Protein AF-A0AAW2MUM0-F1 (afdb_monomer_lite)

Foldseek 3Di:
DDPDPVLVVVCPPDVPVSVVVVVCVPDVVNVVVVVLVCQLCVLVVVLVVVVPDPDPCVVVNVVSLVVNLVSSLVSVCVSVVHDPPDDDPVNVVVVCVSPVD

Sequence (101 aa):
MVISEQLSCYRDDDITKARNVKEKL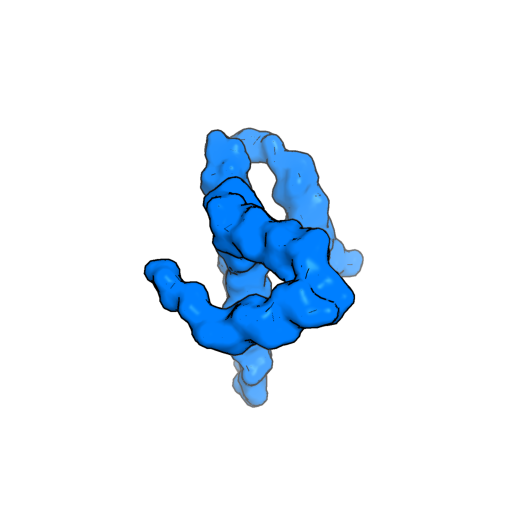LNDSWWHSIDYILDFTKPVYDMLRATDTDKPCLHLIYDMWDNMISKVKEAIYKAEKKNDYEESSFWGAVHKVLEDN

Radius of gyration: 19.73 Å; chains: 1; bounding box: 39×30×54 Å

Secondary structure (DSSP, 8-state):
----GGGSGGGTT-HHHHHHHHHHHT-HHHHHHHHHHHHHHHHHHHHHHHH-SSS--HHHHHHHHHHHHHHHHHHHHHHHT--TTS--HHHHHHHHHHH--

Organism: NCBI:txid2727405

Structure (mmCIF, N/CA/C/O backbone):
data_AF-A0AAW2MUM0-F1
#
_entry.id   AF-A0AAW2MUM0-F1
#
loop_
_atom_site.group_PDB
_atom_site.id
_atom_site.type_symbol
_atom_site.label_atom_id
_atom_site.label_alt_id
_atom_site.label_comp_id
_atom_site.label_asym_id
_atom_site.label_entity_id
_atom_site.label_seq_id
_atom_site.pdbx_PDB_ins_code
_atom_site.Cartn_x
_atom_site.Cartn_y
_atom_site.Cartn_z
_atom_site.occupancy
_atom_site.B_iso_or_equiv
_atom_site.auth_seq_id
_atom_site.auth_comp_id
_atom_site.auth_asym_id
_atom_site.auth_atom_id
_atom_site.pdbx_PDB_model_num
ATOM 1 N N . MET A 1 1 ? 7.285 -17.642 -21.631 1.00 41.06 1 MET A N 1
ATOM 2 C CA . MET A 1 1 ? 7.186 -16.294 -22.228 1.00 41.06 1 MET A CA 1
ATOM 3 C C . MET A 1 1 ? 6.584 -16.436 -23.621 1.00 41.06 1 MET A C 1
ATOM 5 O O . MET A 1 1 ? 7.276 -16.880 -24.527 1.00 41.06 1 MET A O 1
ATOM 9 N N . VAL A 1 2 ? 5.280 -16.188 -23.768 1.00 41.19 2 VAL A N 1
ATOM 10 C CA . VAL A 1 2 ? 4.578 -16.274 -25.060 1.00 41.19 2 VAL A CA 1
ATOM 11 C C . VAL A 1 2 ? 4.731 -14.919 -25.740 1.00 41.19 2 VAL A C 1
ATOM 13 O O . VAL A 1 2 ? 4.086 -13.951 -25.351 1.00 41.19 2 VAL A O 1
ATOM 16 N N . ILE A 1 3 ? 5.638 -14.820 -26.707 1.00 51.59 3 ILE A N 1
ATOM 17 C CA . ILE A 1 3 ? 5.693 -13.651 -27.586 1.00 51.59 3 ILE A CA 1
ATOM 18 C C . ILE A 1 3 ? 4.605 -13.890 -28.636 1.00 51.59 3 ILE A C 1
ATOM 20 O O . ILE A 1 3 ? 4.781 -14.729 -29.512 1.00 51.59 3 ILE A O 1
ATOM 24 N N . SER A 1 4 ? 3.453 -13.230 -28.485 1.00 57.91 4 SER A N 1
ATOM 25 C CA . SER A 1 4 ? 2.343 -13.325 -29.443 1.00 57.91 4 SER A CA 1
ATOM 26 C C . SER A 1 4 ? 2.793 -12.861 -30.833 1.00 57.91 4 SER A C 1
ATOM 28 O O . SER A 1 4 ? 3.476 -11.840 -30.946 1.00 57.91 4 SER A O 1
ATOM 30 N N . GLU A 1 5 ? 2.376 -13.572 -31.887 1.00 57.06 5 GLU A N 1
ATOM 31 C CA . GLU A 1 5 ? 2.569 -13.183 -33.297 1.00 57.06 5 GLU A CA 1
ATOM 32 C C . GLU A 1 5 ? 2.067 -11.760 -33.581 1.00 57.06 5 GLU A C 1
ATOM 34 O O . GLU A 1 5 ? 2.598 -11.082 -34.448 1.00 57.06 5 GLU A O 1
ATOM 39 N N . GLN A 1 6 ? 1.132 -11.236 -32.785 1.00 56.56 6 GLN A N 1
ATOM 40 C CA . GLN A 1 6 ? 0.624 -9.865 -32.909 1.00 56.56 6 GLN A CA 1
ATOM 41 C C . GLN A 1 6 ? 1.655 -8.770 -32.568 1.00 56.56 6 GLN A C 1
ATOM 43 O O . GLN A 1 6 ? 1.408 -7.597 -32.810 1.00 56.56 6 GLN A O 1
ATOM 48 N N . LEU A 1 7 ? 2.833 -9.101 -32.030 1.00 55.62 7 LEU A N 1
ATOM 49 C CA . LEU A 1 7 ? 3.939 -8.138 -31.913 1.00 55.62 7 LEU A CA 1
ATOM 50 C C . LEU A 1 7 ? 4.669 -7.914 -33.244 1.00 55.62 7 LEU A C 1
ATOM 52 O O . LEU A 1 7 ? 5.396 -6.927 -33.372 1.00 55.62 7 LEU A O 1
ATOM 56 N N . SER A 1 8 ? 4.501 -8.798 -34.236 1.00 54.69 8 SER A N 1
ATOM 57 C CA . SER A 1 8 ? 5.150 -8.627 -35.537 1.00 54.69 8 SER A CA 1
ATOM 58 C C . SER A 1 8 ? 4.546 -7.476 -36.336 1.00 54.69 8 SER A C 1
ATOM 60 O O . SER A 1 8 ? 5.289 -6.824 -37.058 1.00 54.69 8 SER A O 1
ATOM 62 N N . CYS A 1 9 ? 3.254 -7.167 -36.167 1.00 57.06 9 CYS A N 1
ATOM 63 C CA . CYS A 1 9 ? 2.611 -6.049 -36.868 1.00 57.06 9 CYS A CA 1
ATOM 64 C C . CYS A 1 9 ? 3.021 -4.670 -36.323 1.00 57.06 9 CYS A C 1
ATOM 66 O O . CYS A 1 9 ? 2.879 -3.677 -37.021 1.00 57.06 9 CYS A O 1
ATOM 68 N N . TYR A 1 10 ? 3.607 -4.594 -35.121 1.00 53.75 10 TYR A N 1
ATOM 69 C CA . TYR A 1 10 ? 4.190 -3.352 -34.589 1.00 53.75 10 TYR A CA 1
ATOM 70 C C . TYR A 1 10 ? 5.554 -2.995 -35.203 1.00 53.75 10 TYR A C 1
ATOM 72 O O . TYR A 1 10 ? 6.053 -1.891 -34.977 1.00 53.75 10 TYR A O 1
ATOM 80 N N . ARG A 1 11 ? 6.189 -3.911 -35.955 1.00 54.44 11 ARG A N 1
ATOM 81 C CA . ARG A 1 11 ? 7.468 -3.632 -36.632 1.00 54.44 11 ARG A CA 1
ATOM 82 C C . ARG A 1 11 ? 7.336 -2.614 -37.763 1.00 54.44 11 ARG A C 1
ATOM 84 O O . ARG A 1 11 ? 8.337 -1.972 -38.058 1.00 54.44 11 ARG A O 1
ATOM 91 N N . ASP A 1 12 ? 6.157 -2.467 -38.358 1.00 58.94 12 ASP A N 1
ATOM 92 C CA . ASP A 1 12 ? 5.992 -1.662 -39.572 1.00 58.94 12 ASP A CA 1
ATOM 93 C C . ASP A 1 12 ? 5.734 -0.166 -39.288 1.00 58.94 12 ASP A C 1
ATOM 95 O O . ASP A 1 12 ? 6.076 0.664 -40.126 1.00 58.94 12 ASP A O 1
ATOM 99 N N . ASP A 1 13 ? 5.246 0.201 -38.091 1.00 63.16 13 ASP A N 1
ATOM 100 C CA . ASP A 1 13 ? 4.871 1.592 -37.767 1.00 63.16 13 ASP A CA 1
ATOM 101 C C . ASP A 1 13 ? 5.929 2.375 -36.960 1.00 63.16 13 ASP A C 1
ATOM 103 O O . ASP A 1 13 ? 6.187 3.544 -37.248 1.00 63.16 13 ASP A O 1
ATOM 107 N N . ASP A 1 14 ? 6.551 1.778 -35.928 1.00 68.38 14 ASP A N 1
ATOM 108 C CA . ASP A 1 14 ? 7.574 2.459 -35.108 1.00 68.38 14 ASP A CA 1
ATOM 109 C C . ASP A 1 14 ? 8.456 1.455 -34.332 1.00 68.38 14 ASP A C 1
ATOM 111 O O . ASP A 1 14 ? 8.231 1.135 -33.156 1.00 68.38 14 ASP A O 1
ATOM 115 N N . ILE A 1 15 ? 9.491 0.942 -35.010 1.00 69.56 15 ILE A N 1
ATOM 116 C CA . ILE A 1 15 ? 10.422 -0.086 -34.500 1.00 69.56 15 ILE A CA 1
ATOM 117 C C . ILE A 1 15 ? 11.026 0.314 -33.144 1.00 69.56 15 ILE A C 1
ATOM 119 O O . ILE A 1 15 ? 11.232 -0.534 -32.272 1.00 69.56 15 ILE A O 1
ATOM 123 N N . THR A 1 16 ? 11.282 1.608 -32.943 1.00 69.94 16 THR A N 1
ATOM 124 C CA . THR A 1 16 ? 11.895 2.135 -31.718 1.00 69.94 16 THR A CA 1
ATOM 125 C C . THR A 1 16 ? 10.943 2.021 -30.529 1.00 69.94 16 THR A C 1
ATOM 127 O O . THR A 1 16 ? 11.348 1.565 -29.458 1.00 69.94 16 THR A O 1
ATOM 130 N N . LYS A 1 17 ? 9.657 2.356 -30.709 1.00 75.19 17 LYS A N 1
ATOM 131 C CA . LYS A 1 17 ? 8.639 2.195 -29.657 1.00 75.19 17 LYS A CA 1
ATOM 132 C C . LYS A 1 17 ? 8.402 0.727 -29.326 1.00 75.19 17 LYS A C 1
ATOM 134 O O . LYS A 1 17 ? 8.380 0.373 -28.149 1.00 75.19 17 LYS A O 1
ATOM 139 N N . ALA A 1 18 ? 8.292 -0.132 -30.339 1.00 73.38 18 ALA A N 1
ATOM 140 C CA . ALA A 1 18 ? 8.110 -1.569 -30.140 1.00 73.38 18 ALA A CA 1
ATOM 141 C C . ALA A 1 18 ? 9.290 -2.194 -29.375 1.00 73.38 18 ALA A C 1
ATOM 143 O O . ALA A 1 18 ? 9.092 -3.011 -28.471 1.00 73.38 18 ALA A O 1
ATOM 144 N N . ARG A 1 19 ? 10.525 -1.767 -29.683 1.00 76.44 19 ARG A N 1
ATOM 145 C CA . ARG A 1 19 ? 11.722 -2.196 -28.951 1.00 76.44 19 ARG A CA 1
ATOM 146 C C . ARG A 1 19 ? 11.687 -1.734 -27.497 1.00 76.44 19 ARG A C 1
ATOM 148 O O . ARG A 1 19 ? 11.908 -2.556 -26.616 1.00 76.44 19 ARG A O 1
ATOM 155 N N . ASN A 1 20 ? 11.335 -0.475 -27.244 1.00 77.56 20 ASN A N 1
ATOM 156 C CA . ASN A 1 20 ? 11.245 0.065 -25.886 1.00 77.56 20 ASN A CA 1
ATOM 157 C C . ASN A 1 20 ? 10.176 -0.652 -25.045 1.00 77.56 20 ASN A C 1
ATOM 159 O O . ASN A 1 20 ? 10.417 -0.953 -23.880 1.00 77.56 20 ASN A O 1
ATOM 163 N N . VAL A 1 21 ? 9.013 -0.972 -25.626 1.00 79.81 21 VAL A N 1
ATOM 164 C CA . VAL A 1 21 ? 7.972 -1.768 -24.951 1.00 79.81 21 VAL A CA 1
ATOM 165 C C . VAL A 1 21 ? 8.497 -3.162 -24.627 1.00 79.81 21 VAL A C 1
ATOM 167 O O . VAL A 1 21 ? 8.356 -3.621 -23.498 1.00 79.81 21 VAL A O 1
ATOM 170 N N . LYS A 1 22 ? 9.159 -3.820 -25.585 1.00 80.00 22 LYS A N 1
ATOM 171 C CA . LYS A 1 22 ? 9.751 -5.143 -25.367 1.00 80.00 22 LYS A CA 1
ATOM 172 C C . LYS A 1 22 ? 10.819 -5.117 -24.270 1.00 80.00 22 LYS A C 1
ATOM 174 O O . LYS A 1 22 ? 10.818 -5.992 -23.415 1.00 80.00 22 LYS A O 1
ATOM 179 N N . GLU A 1 23 ? 11.696 -4.118 -24.265 1.00 83.12 23 GLU A N 1
ATOM 180 C CA . GLU A 1 23 ? 12.712 -3.934 -23.221 1.00 83.12 23 GLU A CA 1
ATOM 181 C C . GLU A 1 23 ? 12.076 -3.680 -21.847 1.00 83.12 23 GLU A C 1
ATOM 183 O O . GLU A 1 23 ? 12.531 -4.239 -20.854 1.00 83.12 23 GLU A O 1
ATOM 188 N N . LYS A 1 24 ? 10.987 -2.900 -21.780 1.00 80.44 24 LYS A N 1
ATOM 189 C CA . LYS A 1 24 ? 10.245 -2.650 -20.535 1.00 80.44 24 LYS A CA 1
ATOM 190 C C . LYS A 1 24 ? 9.564 -3.915 -20.004 1.00 80.44 24 LYS A C 1
ATOM 192 O O . LYS A 1 24 ? 9.655 -4.192 -18.816 1.00 80.44 24 LYS A O 1
ATOM 197 N N . LEU A 1 25 ? 8.928 -4.693 -20.883 1.00 82.31 25 LEU A N 1
ATOM 198 C CA . LEU A 1 25 ? 8.269 -5.956 -20.533 1.00 82.31 25 LEU A CA 1
ATOM 199 C C . LEU A 1 25 ? 9.255 -7.030 -20.058 1.00 82.31 25 LEU A C 1
ATOM 201 O O . LEU A 1 25 ? 8.864 -7.914 -19.305 1.00 82.31 25 LEU A O 1
ATOM 205 N N . LEU A 1 26 ? 10.512 -6.967 -20.499 1.00 86.31 26 LEU A N 1
ATOM 206 C CA . LEU A 1 26 ? 11.580 -7.877 -20.075 1.00 86.31 26 LEU A CA 1
ATOM 207 C C . LEU A 1 26 ? 12.334 -7.385 -18.832 1.00 86.31 26 LEU A C 1
ATOM 209 O O . LEU A 1 26 ? 13.273 -8.042 -18.393 1.00 86.31 26 LEU A O 1
ATOM 213 N N . ASN A 1 27 ? 11.978 -6.221 -18.286 1.00 89.94 27 ASN A N 1
ATOM 214 C CA . ASN A 1 27 ? 12.661 -5.653 -17.136 1.00 89.94 27 ASN A CA 1
ATOM 215 C C . ASN A 1 27 ? 12.027 -6.152 -15.830 1.00 89.94 27 ASN A C 1
ATOM 217 O O . ASN A 1 27 ? 10.991 -5.646 -15.399 1.00 89.94 27 ASN A O 1
ATOM 221 N N . ASP A 1 28 ? 12.694 -7.093 -15.169 1.00 88.25 28 ASP A N 1
ATOM 222 C CA . ASP A 1 28 ? 12.240 -7.661 -13.893 1.00 88.25 28 ASP A CA 1
ATOM 223 C C . ASP A 1 28 ? 12.129 -6.616 -12.770 1.00 88.25 28 ASP A C 1
ATOM 225 O O . ASP A 1 28 ? 11.212 -6.677 -11.956 1.00 88.25 28 ASP A O 1
ATOM 229 N N . SER A 1 29 ? 13.012 -5.611 -12.736 1.00 89.50 29 SER A N 1
ATOM 230 C CA . SER A 1 29 ? 12.954 -4.529 -11.737 1.00 89.50 29 SER A CA 1
ATOM 231 C C . SER A 1 29 ? 11.712 -3.647 -11.918 1.00 89.50 29 SER A C 1
ATOM 233 O O . SER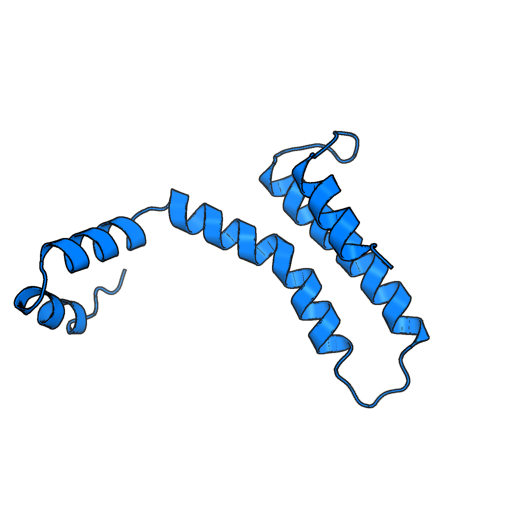 A 1 29 ? 11.102 -3.188 -10.947 1.00 89.50 29 SER A O 1
ATOM 235 N N . TRP A 1 30 ? 11.285 -3.456 -13.170 1.00 89.88 30 TRP A N 1
ATOM 236 C CA . TRP A 1 30 ? 10.033 -2.764 -13.458 1.00 89.88 30 TRP A CA 1
ATOM 237 C C . TRP A 1 30 ? 8.829 -3.560 -12.947 1.00 89.88 30 TRP A C 1
ATOM 239 O O . TRP A 1 30 ? 7.984 -2.984 -12.264 1.00 89.88 30 TRP A O 1
ATOM 249 N N . TRP A 1 31 ? 8.787 -4.873 -13.188 1.00 91.44 31 TRP A N 1
ATOM 250 C CA . TRP A 1 31 ? 7.730 -5.736 -12.650 1.00 91.44 31 TRP A CA 1
ATOM 251 C C . TRP A 1 31 ? 7.717 -5.770 -11.125 1.00 91.44 31 TRP A C 1
ATOM 253 O O . TRP A 1 31 ? 6.648 -5.655 -10.542 1.00 91.44 31 TRP A O 1
ATOM 263 N N . HIS A 1 32 ? 8.882 -5.786 -10.476 1.00 91.12 32 HIS A N 1
ATOM 264 C CA . HIS A 1 32 ? 8.968 -5.713 -9.015 1.00 91.12 32 HIS A CA 1
ATOM 265 C C . HIS A 1 32 ? 8.344 -4.427 -8.453 1.00 91.12 32 HIS A C 1
ATOM 267 O O . HIS A 1 32 ? 7.724 -4.431 -7.393 1.00 91.12 32 HIS A O 1
ATOM 273 N N . SER A 1 33 ? 8.473 -3.319 -9.188 1.00 90.44 33 SER A N 1
ATOM 274 C CA . SER A 1 33 ? 7.835 -2.051 -8.822 1.00 90.44 33 SER A CA 1
ATOM 275 C C . SER A 1 33 ? 6.312 -2.111 -8.989 1.00 90.44 33 SER A C 1
ATOM 277 O O . SER A 1 33 ? 5.584 -1.540 -8.181 1.00 90.44 33 SER A O 1
ATOM 279 N N . ILE A 1 34 ? 5.820 -2.800 -10.024 1.00 91.69 34 ILE A N 1
ATOM 280 C CA . ILE A 1 34 ? 4.383 -3.021 -10.232 1.00 91.69 34 ILE A CA 1
ATOM 281 C C . ILE A 1 34 ? 3.812 -3.932 -9.146 1.00 91.69 34 ILE A C 1
ATOM 283 O O . ILE A 1 34 ? 2.786 -3.589 -8.565 1.00 91.69 34 ILE A O 1
ATOM 287 N N . ASP A 1 35 ? 4.488 -5.036 -8.834 1.00 92.94 35 ASP A N 1
ATOM 288 C CA . ASP A 1 35 ? 4.087 -5.956 -7.768 1.00 92.94 35 ASP A CA 1
ATOM 289 C C . ASP A 1 35 ? 4.001 -5.226 -6.429 1.00 92.94 35 ASP A C 1
ATOM 291 O O . ASP A 1 35 ? 3.006 -5.351 -5.722 1.00 92.94 35 ASP A O 1
ATOM 295 N N . TYR A 1 36 ? 4.980 -4.367 -6.132 1.00 92.81 36 TYR A N 1
ATOM 296 C CA . TYR A 1 36 ? 4.936 -3.519 -4.946 1.00 92.81 36 TYR A CA 1
ATOM 297 C C . TYR A 1 36 ? 3.691 -2.621 -4.910 1.00 92.81 36 TYR A C 1
ATOM 299 O O . TYR A 1 36 ? 2.997 -2.572 -3.894 1.00 92.81 36 TYR A O 1
ATOM 307 N N . ILE A 1 37 ? 3.380 -1.934 -6.016 1.00 93.56 37 ILE A N 1
ATOM 308 C CA . ILE A 1 37 ? 2.191 -1.074 -6.100 1.00 93.56 37 ILE A CA 1
ATOM 309 C C . ILE A 1 37 ? 0.915 -1.884 -5.869 1.00 93.56 37 ILE A C 1
ATOM 311 O O . ILE A 1 37 ? 0.023 -1.443 -5.144 1.00 93.56 37 ILE A O 1
ATOM 315 N N . LEU A 1 38 ? 0.822 -3.074 -6.457 1.00 94.12 38 LEU A N 1
ATOM 316 C CA . LEU A 1 38 ? -0.327 -3.955 -6.275 1.00 94.12 38 LEU A CA 1
ATOM 317 C C . LEU A 1 38 ? -0.442 -4.447 -4.829 1.00 94.12 38 LEU A C 1
ATOM 319 O O . LEU A 1 38 ? -1.542 -4.444 -4.280 1.00 94.12 38 LEU A O 1
ATOM 323 N N . ASP A 1 39 ? 0.670 -4.809 -4.196 1.00 94.88 39 ASP A N 1
ATOM 324 C CA . ASP A 1 39 ? 0.689 -5.352 -2.838 1.00 94.88 39 ASP A CA 1
ATOM 325 C C . ASP A 1 39 ? 0.127 -4.367 -1.808 1.00 94.88 39 ASP A C 1
ATOM 327 O O . ASP A 1 39 ? -0.714 -4.757 -0.995 1.00 94.88 39 ASP A O 1
ATOM 331 N N . PHE A 1 40 ? 0.524 -3.089 -1.849 1.00 93.75 40 PHE A N 1
ATOM 332 C CA . PHE A 1 40 ? 0.015 -2.110 -0.880 1.00 93.75 40 PHE A CA 1
ATOM 333 C C . PHE A 1 40 ? -1.361 -1.538 -1.255 1.00 93.75 40 PHE A C 1
ATOM 335 O O . PHE A 1 40 ? -2.081 -1.074 -0.376 1.00 93.75 40 PHE A O 1
ATOM 342 N N . THR A 1 41 ? -1.765 -1.561 -2.531 1.00 94.56 41 THR A N 1
ATOM 343 C CA . THR A 1 41 ? -3.095 -1.064 -2.951 1.00 94.56 41 THR A CA 1
ATOM 344 C C . THR A 1 41 ? -4.199 -2.108 -2.806 1.00 94.56 41 THR A C 1
ATOM 346 O O . THR A 1 41 ? -5.370 -1.758 -2.641 1.00 94.56 41 THR A O 1
ATOM 349 N N . LYS A 1 42 ? -3.850 -3.397 -2.815 1.00 95.31 42 LYS A N 1
ATOM 350 C CA . LYS A 1 42 ? -4.805 -4.500 -2.693 1.00 95.31 42 LYS A CA 1
ATOM 351 C C . LYS A 1 42 ? -5.682 -4.436 -1.433 1.00 95.31 42 LYS A C 1
ATOM 353 O O . LYS A 1 42 ? -6.893 -4.578 -1.589 1.00 95.31 42 LYS A O 1
ATOM 358 N N . PRO A 1 43 ? -5.163 -4.163 -0.219 1.00 95.19 43 PRO A N 1
ATOM 359 C CA . PRO A 1 43 ? -6.006 -4.041 0.971 1.00 95.19 43 PRO A CA 1
ATOM 360 C C . PRO A 1 43 ? -7.063 -2.933 0.859 1.00 95.19 43 PRO A C 1
ATOM 362 O O . PRO A 1 43 ? -8.183 -3.113 1.334 1.00 95.19 43 PRO A O 1
ATOM 365 N N . VAL A 1 44 ? -6.731 -1.814 0.200 1.00 93.69 44 VAL A N 1
ATOM 366 C CA . VAL A 1 44 ? -7.670 -0.708 -0.057 1.00 93.69 44 VAL A CA 1
ATOM 367 C C . VAL A 1 44 ? -8.790 -1.177 -0.982 1.00 93.69 44 VAL A C 1
ATOM 369 O O . VAL A 1 44 ? -9.969 -1.000 -0.681 1.00 93.69 44 VAL A O 1
ATOM 372 N N . TYR A 1 45 ? -8.427 -1.827 -2.090 1.00 93.69 45 TYR A N 1
ATOM 373 C CA . TYR A 1 45 ? -9.396 -2.371 -3.039 1.00 93.69 45 TYR A CA 1
ATOM 374 C C . TYR A 1 45 ? -10.317 -3.420 -2.397 1.00 93.69 45 TYR A C 1
ATOM 376 O O . TYR A 1 45 ? -11.533 -3.377 -2.590 1.00 93.69 45 TYR A O 1
ATOM 384 N N . ASP A 1 46 ? -9.754 -4.334 -1.604 1.00 91.81 46 ASP A N 1
ATOM 385 C CA . ASP A 1 46 ? -10.507 -5.391 -0.927 1.00 91.81 46 ASP A CA 1
ATOM 386 C C . ASP A 1 46 ? -11.515 -4.810 0.083 1.00 91.81 46 ASP A C 1
ATOM 388 O O . ASP A 1 46 ? -12.655 -5.275 0.151 1.00 91.81 46 ASP A O 1
ATOM 392 N N . MET A 1 47 ? -11.133 -3.763 0.826 1.00 91.12 47 MET A N 1
ATOM 393 C CA . MET A 1 47 ? -12.016 -3.062 1.767 1.00 91.12 47 MET A CA 1
ATOM 394 C C . MET A 1 47 ? -13.175 -2.362 1.046 1.00 91.12 47 MET A C 1
ATOM 396 O O . MET A 1 47 ? -14.332 -2.542 1.435 1.00 91.12 47 MET A O 1
ATOM 400 N N . LEU A 1 48 ? -12.889 -1.631 -0.040 1.00 90.19 48 LEU A N 1
ATOM 401 C CA . LEU A 1 48 ? -13.916 -0.969 -0.851 1.00 90.19 48 LEU A CA 1
ATOM 402 C C . LEU A 1 48 ? -14.917 -1.981 -1.410 1.00 90.19 48 LEU A C 1
ATOM 404 O O . LEU A 1 48 ? -16.124 -1.797 -1.286 1.00 90.19 48 LEU A O 1
ATOM 408 N N . ARG A 1 49 ? -14.422 -3.094 -1.958 1.00 90.69 49 ARG A N 1
ATOM 409 C CA . ARG A 1 49 ? -15.269 -4.150 -2.521 1.00 90.69 49 ARG A CA 1
ATOM 410 C C . ARG A 1 49 ? -16.144 -4.836 -1.474 1.00 90.69 49 ARG A C 1
ATOM 412 O O . ARG A 1 49 ? -17.266 -5.225 -1.779 1.00 90.69 49 ARG A O 1
ATOM 419 N N . ALA A 1 50 ? -15.631 -5.028 -0.264 1.00 87.12 50 ALA A N 1
ATOM 420 C CA . ALA A 1 50 ? -16.400 -5.623 0.823 1.00 87.12 50 ALA A CA 1
ATOM 421 C C . ALA A 1 50 ? -17.428 -4.641 1.421 1.00 87.12 50 ALA A C 1
ATOM 423 O O . ALA A 1 50 ? -18.456 -5.078 1.936 1.00 87.12 50 ALA A O 1
ATOM 424 N N . THR A 1 51 ? -17.173 -3.334 1.315 1.00 86.19 51 THR A N 1
ATOM 425 C CA . THR A 1 51 ? -18.089 -2.267 1.752 1.00 86.19 51 THR A CA 1
ATOM 426 C C . THR A 1 51 ? -19.200 -1.989 0.736 1.00 86.19 51 THR A C 1
ATOM 428 O O . THR A 1 51 ? -20.284 -1.566 1.125 1.00 86.19 51 THR A O 1
ATOM 431 N N . ASP A 1 52 ? -18.969 -2.279 -0.545 1.00 85.12 52 ASP A N 1
ATOM 432 C CA . ASP A 1 52 ? -19.935 -2.150 -1.646 1.00 85.12 52 ASP A CA 1
ATOM 433 C C . ASP A 1 52 ? -21.020 -3.249 -1.608 1.00 85.12 52 ASP A C 1
ATOM 435 O O . ASP A 1 52 ? -21.194 -4.048 -2.528 1.00 85.12 52 ASP A O 1
ATOM 439 N N . THR A 1 53 ? -21.724 -3.357 -0.481 1.00 82.31 53 THR A N 1
ATOM 440 C CA . THR A 1 53 ? -22.866 -4.257 -0.309 1.00 82.31 53 THR A CA 1
ATOM 441 C C . THR A 1 53 ? -24.019 -3.513 0.357 1.00 82.31 53 THR A C 1
ATOM 443 O O . THR A 1 53 ? -23.802 -2.725 1.272 1.00 82.31 53 THR A O 1
ATOM 446 N N . ASP A 1 54 ? -25.263 -3.817 -0.024 1.00 78.38 54 ASP A N 1
ATOM 447 C CA . ASP A 1 54 ? -26.476 -3.181 0.532 1.00 78.38 54 ASP A CA 1
ATOM 448 C C . ASP A 1 54 ? -26.787 -3.573 1.996 1.00 78.38 54 ASP A C 1
ATOM 450 O O . ASP A 1 54 ? -27.905 -3.408 2.491 1.00 78.38 54 ASP A O 1
ATOM 454 N N . LYS A 1 55 ? -25.822 -4.160 2.711 1.00 79.56 55 LYS A N 1
ATOM 455 C CA . LYS A 1 55 ? -26.002 -4.624 4.086 1.00 79.56 55 LYS A CA 1
ATOM 456 C C . LYS A 1 55 ? -25.679 -3.495 5.071 1.00 79.56 55 LYS A C 1
ATOM 458 O O . LYS A 1 55 ? -24.710 -2.764 4.875 1.00 79.56 55 LYS A O 1
ATOM 463 N N . PRO A 1 56 ? -26.429 -3.364 6.181 1.00 68.38 56 PRO A N 1
ATOM 464 C CA . PRO A 1 56 ? -26.110 -2.394 7.221 1.00 68.38 56 PRO A CA 1
ATOM 465 C C . PRO A 1 56 ? -24.847 -2.832 7.979 1.00 68.38 56 PRO A C 1
ATOM 467 O O . PRO A 1 56 ? -24.910 -3.564 8.966 1.00 68.38 56 PRO A O 1
ATOM 470 N N . CYS A 1 57 ? -23.688 -2.385 7.498 1.00 74.69 57 CYS A N 1
ATOM 471 C CA . CYS A 1 57 ? -22.374 -2.829 7.964 1.00 74.69 57 CYS A CA 1
ATOM 472 C C . CYS A 1 57 ? -21.514 -1.697 8.539 1.00 74.69 57 CYS A C 1
ATOM 474 O O . CYS A 1 57 ? -20.318 -1.888 8.694 1.00 74.69 57 CYS A O 1
ATOM 476 N N . LEU A 1 58 ? -22.087 -0.540 8.899 1.00 80.69 58 LEU A N 1
ATOM 477 C CA . LEU A 1 58 ? -21.302 0.635 9.315 1.00 80.69 58 LEU A CA 1
ATOM 478 C C . LEU A 1 58 ? -20.317 0.352 10.463 1.00 80.69 58 LEU A C 1
ATOM 480 O O . LEU A 1 58 ? -19.182 0.807 10.418 1.00 80.69 58 LEU A O 1
ATOM 484 N N . HIS A 1 59 ? -20.720 -0.445 11.458 1.00 80.88 59 HIS A N 1
ATOM 485 C CA . HIS A 1 59 ? -19.825 -0.856 12.546 1.00 80.88 59 HIS A CA 1
ATOM 486 C C . HIS A 1 59 ? -18.660 -1.738 12.064 1.00 80.88 59 HIS A C 1
ATOM 488 O O . HIS A 1 59 ? -17.567 -1.636 12.599 1.00 80.88 59 HIS A O 1
ATOM 494 N N . LEU A 1 60 ? -18.875 -2.553 11.026 1.00 85.69 60 LEU A N 1
ATOM 495 C CA . LEU A 1 60 ? -17.840 -3.394 10.419 1.00 85.69 60 LEU A CA 1
ATOM 496 C C . LEU A 1 60 ? -16.893 -2.580 9.534 1.00 85.69 60 LEU A C 1
ATOM 498 O O . LEU A 1 60 ? -15.751 -2.981 9.356 1.00 85.69 60 LEU A O 1
ATOM 502 N N . ILE A 1 61 ? -17.345 -1.445 8.987 1.00 86.50 61 ILE A N 1
ATOM 503 C CA . ILE A 1 61 ? -16.512 -0.583 8.138 1.00 86.50 61 ILE A CA 1
ATOM 504 C C . ILE A 1 61 ? -15.321 -0.035 8.931 1.00 86.50 61 ILE A C 1
ATOM 506 O O . ILE A 1 61 ? -14.220 -0.021 8.392 1.00 86.50 61 ILE A O 1
ATOM 510 N N . TYR A 1 62 ? -15.511 0.354 10.197 1.00 87.75 62 TYR A N 1
ATOM 511 C CA . TYR A 1 62 ? -14.408 0.814 11.050 1.00 87.75 62 TYR A CA 1
ATOM 512 C C . TYR A 1 62 ? -13.374 -0.293 11.289 1.00 87.75 62 TYR A C 1
ATOM 514 O O . TYR A 1 62 ? -12.199 -0.099 10.991 1.00 87.75 62 TYR A O 1
ATOM 522 N N . ASP A 1 63 ? -13.814 -1.491 11.687 1.00 89.25 63 ASP A N 1
ATOM 523 C CA . ASP A 1 63 ? -12.914 -2.640 11.873 1.00 89.25 63 ASP A CA 1
ATOM 524 C C . ASP A 1 63 ? -12.184 -3.021 10.568 1.00 89.25 63 ASP A C 1
ATOM 526 O O . ASP A 1 63 ? -11.011 -3.405 10.561 1.00 89.25 63 ASP A O 1
ATOM 530 N N . MET A 1 64 ? -12.875 -2.925 9.429 1.00 90.88 64 MET A N 1
ATOM 531 C CA . MET A 1 64 ? -12.305 -3.197 8.109 1.00 90.88 64 MET A CA 1
ATOM 532 C C . MET A 1 64 ? -11.303 -2.126 7.675 1.00 90.88 64 MET A C 1
ATOM 534 O O . MET A 1 64 ? -10.318 -2.466 7.017 1.00 90.88 64 MET A O 1
ATOM 538 N N . TRP A 1 65 ? -11.538 -0.865 8.033 1.00 91.81 65 TRP A N 1
ATOM 539 C CA . TRP A 1 65 ? -10.624 0.244 7.780 1.00 91.81 65 TRP A CA 1
ATOM 540 C C . TRP A 1 65 ? -9.337 0.077 8.589 1.00 91.81 65 TRP A C 1
ATOM 542 O O . TRP A 1 65 ? -8.262 0.069 7.991 1.00 91.81 65 TRP A O 1
ATOM 552 N N . ASP A 1 66 ? -9.430 -0.183 9.892 1.00 91.81 66 ASP A N 1
ATOM 553 C CA . ASP A 1 66 ? -8.259 -0.407 10.750 1.00 91.81 66 ASP A CA 1
ATOM 554 C C . ASP A 1 66 ? -7.418 -1.596 10.254 1.00 91.81 66 ASP A C 1
ATOM 556 O O . ASP A 1 66 ? -6.193 -1.520 10.118 1.00 91.81 66 ASP A O 1
ATOM 560 N N . ASN A 1 67 ? -8.082 -2.697 9.888 1.00 93.56 67 ASN A N 1
ATOM 561 C CA . ASN A 1 67 ?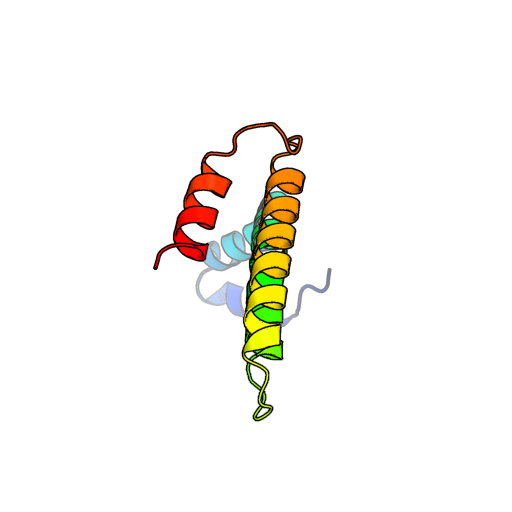 -7.424 -3.864 9.301 1.00 93.56 67 ASN A CA 1
ATOM 562 C C . ASN A 1 67 ? -6.781 -3.552 7.938 1.00 93.56 67 ASN A C 1
ATOM 564 O O . ASN A 1 67 ? -5.702 -4.059 7.624 1.00 93.56 67 ASN A O 1
ATOM 568 N N . MET A 1 68 ? -7.431 -2.728 7.111 1.00 95.38 68 MET A N 1
ATOM 569 C CA . MET A 1 68 ? -6.877 -2.275 5.837 1.00 95.38 68 MET A CA 1
ATOM 570 C C . MET A 1 68 ? -5.610 -1.448 6.069 1.00 95.38 68 MET A C 1
ATOM 572 O O . MET A 1 68 ? -4.579 -1.796 5.496 1.00 95.38 68 MET A O 1
ATOM 576 N N . ILE A 1 69 ? -5.642 -0.449 6.960 1.00 94.25 69 ILE A N 1
ATOM 577 C CA . ILE A 1 69 ? -4.478 0.377 7.325 1.00 94.25 69 ILE A CA 1
ATOM 578 C C . ILE A 1 69 ? -3.319 -0.517 7.774 1.00 94.25 69 ILE A C 1
ATOM 580 O O . ILE A 1 69 ? -2.204 -0.379 7.267 1.00 94.25 69 ILE A O 1
ATOM 584 N N . SER A 1 70 ? -3.583 -1.482 8.662 1.00 94.25 70 SER A N 1
ATOM 585 C CA . SER A 1 70 ? -2.551 -2.404 9.148 1.00 94.25 70 SER A CA 1
ATOM 586 C C . SER A 1 70 ? -1.904 -3.204 8.013 1.00 94.25 70 SER A C 1
ATOM 588 O O . SER A 1 70 ? -0.680 -3.295 7.937 1.00 94.25 70 SER A O 1
ATOM 590 N N . LYS A 1 71 ? -2.700 -3.738 7.079 1.00 95.25 71 LYS A N 1
ATOM 591 C CA . LYS A 1 71 ? -2.184 -4.505 5.932 1.00 95.25 71 LYS A CA 1
ATOM 592 C C . LYS A 1 71 ? -1.409 -3.644 4.937 1.00 95.25 71 LYS A C 1
ATOM 594 O O . LYS A 1 71 ? -0.419 -4.111 4.374 1.00 95.25 71 LYS A O 1
ATOM 599 N N . VAL A 1 72 ? -1.838 -2.399 4.708 1.00 95.19 72 VAL A N 1
ATOM 600 C CA . VAL A 1 72 ? -1.094 -1.453 3.861 1.00 95.19 72 VAL A CA 1
ATOM 601 C C . VAL A 1 72 ? 0.272 -1.163 4.485 1.00 95.19 72 VAL A C 1
ATOM 603 O O . VAL A 1 72 ? 1.282 -1.208 3.779 1.00 95.19 72 VAL A O 1
ATOM 606 N N . LYS A 1 73 ? 0.324 -0.939 5.806 1.00 94.25 73 LYS A N 1
ATOM 607 C CA . LYS A 1 73 ? 1.585 -0.754 6.535 1.00 94.25 73 LYS A CA 1
ATOM 608 C C . LYS A 1 73 ? 2.515 -1.950 6.349 1.00 94.25 73 LYS A C 1
ATOM 610 O O . LYS A 1 73 ? 3.663 -1.764 5.955 1.00 94.25 73 LYS A O 1
ATOM 615 N N . GLU A 1 74 ? 2.023 -3.167 6.579 1.00 93.75 74 GLU A N 1
ATOM 616 C CA . GLU A 1 74 ? 2.810 -4.398 6.424 1.00 93.75 74 GLU A CA 1
ATOM 617 C C . GLU A 1 74 ? 3.385 -4.548 5.008 1.00 93.75 74 GLU A C 1
ATOM 619 O O . GLU A 1 74 ? 4.566 -4.865 4.850 1.00 93.75 74 GLU A O 1
ATOM 624 N N . ALA A 1 75 ? 2.581 -4.284 3.972 1.00 94.00 75 ALA A N 1
ATOM 625 C CA . ALA A 1 75 ? 3.028 -4.357 2.582 1.00 94.00 75 ALA A CA 1
ATOM 626 C C . ALA A 1 75 ? 4.162 -3.359 2.285 1.00 94.00 75 ALA A C 1
ATOM 628 O O . ALA A 1 75 ? 5.166 -3.723 1.665 1.00 94.00 75 ALA A O 1
ATOM 629 N N . ILE A 1 76 ? 4.039 -2.124 2.780 1.00 93.62 76 ILE A N 1
ATOM 630 C CA . ILE A 1 76 ? 5.059 -1.078 2.626 1.00 93.62 76 ILE A CA 1
ATOM 631 C C . ILE A 1 76 ? 6.342 -1.449 3.374 1.00 93.62 76 ILE A C 1
ATOM 633 O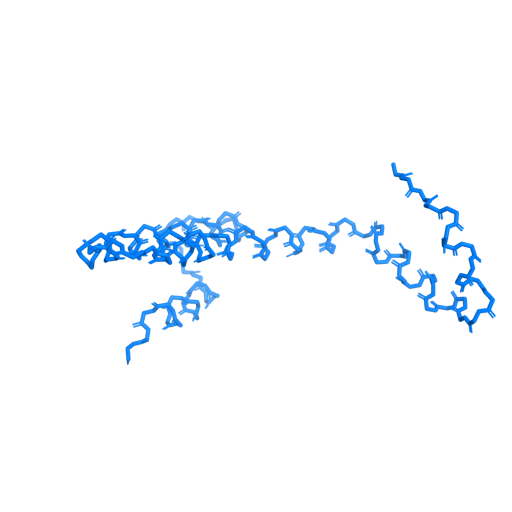 O . ILE A 1 76 ? 7.427 -1.424 2.795 1.00 93.62 76 ILE A O 1
ATOM 637 N N . TYR A 1 77 ? 6.233 -1.854 4.638 1.00 93.50 77 TYR A N 1
ATOM 638 C CA . TYR A 1 77 ? 7.391 -2.186 5.470 1.00 93.50 77 TYR A CA 1
ATOM 639 C C . TYR A 1 77 ? 8.141 -3.408 4.938 1.00 93.50 77 TYR A C 1
ATOM 641 O O . TYR A 1 77 ? 9.372 -3.414 4.895 1.00 93.50 77 TYR A O 1
ATOM 649 N N . LYS A 1 78 ? 7.413 -4.412 4.438 1.00 92.25 78 LYS A N 1
ATOM 650 C CA . LYS A 1 78 ? 7.998 -5.581 3.775 1.00 92.25 78 LYS A CA 1
ATOM 651 C C . LYS A 1 78 ? 8.798 -5.195 2.529 1.00 92.25 78 LYS A C 1
ATOM 653 O O . LYS A 1 78 ? 9.891 -5.726 2.329 1.00 92.25 78 LYS A O 1
ATOM 658 N N . ALA A 1 79 ? 8.284 -4.282 1.706 1.00 89.81 79 ALA A N 1
ATOM 659 C CA . ALA A 1 79 ? 8.977 -3.817 0.506 1.00 89.81 79 ALA A CA 1
ATOM 660 C C . ALA A 1 79 ? 10.203 -2.951 0.833 1.00 89.81 79 ALA A C 1
ATOM 662 O O . ALA A 1 79 ? 11.251 -3.096 0.203 1.00 89.81 79 ALA A O 1
ATOM 663 N N . GLU A 1 80 ? 10.105 -2.103 1.859 1.00 90.25 80 GLU A N 1
ATOM 664 C CA . GLU A 1 80 ? 11.220 -1.286 2.349 1.00 90.25 80 GLU A CA 1
ATOM 665 C C . GLU A 1 80 ? 12.239 -2.084 3.185 1.00 90.25 80 GLU A C 1
ATOM 667 O O . GLU A 1 80 ? 13.314 -1.567 3.484 1.00 90.25 80 GLU A O 1
ATOM 672 N N . LYS A 1 81 ? 11.932 -3.346 3.528 1.00 89.31 81 LYS A N 1
ATOM 673 C CA . LYS A 1 81 ? 12.704 -4.207 4.445 1.00 89.31 81 LYS A CA 1
ATOM 674 C C . LYS A 1 81 ? 12.929 -3.557 5.812 1.00 89.31 81 LYS A C 1
ATOM 676 O O . LYS A 1 81 ? 14.018 -3.659 6.378 1.00 89.31 81 LYS A O 1
ATOM 681 N N . LYS A 1 82 ? 11.892 -2.894 6.318 1.00 88.25 82 LYS A N 1
ATOM 682 C CA . LYS A 1 82 ? 11.897 -2.195 7.602 1.00 88.25 82 LYS A CA 1
ATOM 683 C C . LYS A 1 82 ? 11.191 -2.991 8.685 1.00 88.25 82 LYS A C 1
ATOM 685 O O . LYS A 1 82 ? 10.255 -3.737 8.409 1.00 88.25 82 LYS A O 1
ATOM 690 N N . ASN A 1 83 ? 11.627 -2.790 9.923 1.00 84.62 83 ASN A N 1
ATOM 691 C CA . ASN A 1 83 ? 10.946 -3.313 11.108 1.00 84.62 83 ASN A CA 1
ATOM 692 C C . ASN A 1 83 ? 9.800 -2.388 11.534 1.00 84.62 83 ASN A C 1
ATOM 694 O O . ASN A 1 83 ? 9.859 -1.191 11.280 1.00 84.62 83 ASN A O 1
ATOM 698 N N . ASP A 1 84 ? 8.810 -2.903 12.268 1.00 78.31 84 ASP A N 1
ATOM 699 C CA . ASP A 1 84 ? 7.595 -2.159 12.661 1.00 78.31 84 ASP A CA 1
ATOM 700 C C . ASP A 1 84 ? 7.841 -0.861 13.451 1.00 78.31 84 ASP A C 1
ATOM 702 O O . ASP A 1 84 ? 6.973 0.019 13.482 1.00 78.31 84 ASP A O 1
ATOM 706 N N . TYR A 1 85 ? 9.014 -0.751 14.083 1.00 80.12 85 TYR A N 1
ATOM 707 C CA . TYR A 1 85 ? 9.462 0.395 14.881 1.00 80.12 85 TYR A CA 1
ATOM 708 C C . TYR A 1 85 ? 10.223 1.452 14.071 1.00 80.12 85 TYR A C 1
ATOM 710 O O . TYR A 1 85 ? 10.524 2.522 14.594 1.00 80.12 85 TYR A O 1
ATOM 718 N N . GLU A 1 86 ? 10.591 1.149 12.827 1.00 86.00 86 GLU A N 1
ATOM 719 C CA . GLU A 1 86 ? 11.337 2.068 11.974 1.00 86.00 86 GLU A CA 1
ATOM 720 C C . GLU A 1 86 ? 10.395 3.065 11.302 1.00 86.00 86 GLU A C 1
ATOM 722 O O . GLU A 1 86 ? 9.280 2.732 10.893 1.00 86.00 86 GLU A O 1
ATOM 727 N N . GLU A 1 87 ? 10.852 4.307 11.160 1.00 85.88 87 GLU A N 1
ATOM 728 C CA . GLU A 1 87 ? 10.086 5.326 10.455 1.00 85.88 87 GLU A CA 1
ATOM 729 C C . GLU A 1 87 ? 10.159 5.114 8.934 1.00 85.88 87 GLU A C 1
ATOM 731 O O . GLU A 1 87 ? 11.225 4.920 8.331 1.00 85.88 87 GLU A O 1
ATOM 736 N N . SER A 1 88 ? 9.001 5.190 8.278 1.00 90.44 88 SER A N 1
ATOM 737 C CA . SER A 1 88 ? 8.898 5.281 6.823 1.00 90.44 88 SER A CA 1
ATOM 738 C C . SER A 1 88 ? 8.219 6.588 6.438 1.00 90.44 88 SER A C 1
ATOM 740 O O . SER A 1 88 ? 7.071 6.847 6.797 1.00 90.44 88 SER A O 1
ATOM 742 N N . SER A 1 89 ? 8.942 7.419 5.682 1.00 91.62 89 SER A N 1
ATOM 743 C CA . SER A 1 89 ? 8.411 8.663 5.124 1.00 91.62 89 SER A CA 1
ATOM 744 C C . SER A 1 89 ? 7.286 8.397 4.124 1.00 91.62 89 SER A C 1
ATOM 746 O O . SER A 1 89 ? 6.323 9.160 4.070 1.00 91.62 89 SER A O 1
ATOM 748 N N . PHE A 1 90 ? 7.380 7.301 3.364 1.00 92.06 90 PHE A N 1
ATOM 749 C CA . PHE A 1 90 ? 6.333 6.890 2.438 1.00 92.06 90 PHE A CA 1
ATOM 750 C C . PHE A 1 90 ? 5.091 6.413 3.188 1.00 92.06 90 PHE A C 1
ATOM 752 O O . PHE A 1 90 ? 3.998 6.894 2.895 1.00 92.06 90 PHE A O 1
ATOM 759 N N . TRP A 1 91 ? 5.252 5.560 4.207 1.00 93.69 91 TRP A N 1
ATOM 760 C CA . TRP A 1 91 ? 4.137 5.188 5.077 1.00 93.69 91 TRP A CA 1
ATOM 761 C C . TRP A 1 91 ? 3.485 6.413 5.709 1.00 93.69 91 TRP A C 1
ATOM 763 O O . TRP A 1 91 ? 2.272 6.518 5.666 1.00 93.69 91 TRP A O 1
ATOM 773 N N . GLY A 1 92 ? 4.259 7.371 6.228 1.00 92.88 92 GLY A N 1
ATOM 774 C CA . GLY A 1 92 ? 3.701 8.595 6.809 1.00 92.88 92 GLY A CA 1
ATOM 775 C C . GLY A 1 92 ? 2.830 9.384 5.825 1.00 92.88 92 GLY A C 1
ATOM 776 O O . GLY A 1 92 ? 1.760 9.862 6.195 1.00 92.88 92 GLY A O 1
ATOM 777 N N . ALA A 1 93 ? 3.244 9.475 4.557 1.00 93.38 93 ALA A N 1
ATOM 778 C CA . ALA A 1 93 ? 2.439 10.104 3.512 1.00 93.38 93 ALA A CA 1
ATOM 779 C C . ALA A 1 93 ? 1.165 9.302 3.193 1.00 93.38 93 ALA A C 1
ATOM 781 O O . ALA A 1 93 ? 0.091 9.888 3.079 1.00 93.38 93 ALA A O 1
ATOM 782 N N . VAL A 1 94 ? 1.271 7.975 3.075 1.00 92.44 94 VAL A N 1
ATOM 783 C CA . VAL A 1 94 ? 0.128 7.088 2.802 1.00 92.44 94 VAL A CA 1
ATOM 784 C C . VAL A 1 94 ? -0.862 7.095 3.964 1.00 92.44 94 VAL A C 1
ATOM 786 O O . VAL A 1 94 ? -2.050 7.285 3.746 1.00 92.44 94 VAL A O 1
ATOM 789 N N . HIS A 1 95 ? -0.380 6.950 5.195 1.00 93.25 95 HIS A N 1
ATOM 790 C CA . HIS A 1 95 ? -1.178 6.974 6.414 1.00 93.25 95 HIS A CA 1
ATOM 791 C C . HIS A 1 95 ? -1.960 8.273 6.539 1.00 93.25 95 HIS A C 1
ATOM 793 O O . HIS A 1 95 ? -3.154 8.241 6.797 1.00 93.25 95 HIS A O 1
ATOM 799 N N . LYS A 1 96 ? -1.313 9.409 6.251 1.00 93.44 96 LYS A N 1
ATOM 800 C CA . LYS A 1 96 ? -1.997 10.697 6.219 1.00 93.44 96 LYS A CA 1
ATOM 801 C C . LYS A 1 96 ? -3.155 10.703 5.220 1.00 93.44 96 LYS A C 1
ATOM 803 O O . LYS A 1 96 ? -4.225 11.163 5.564 1.00 93.44 96 LYS A O 1
ATOM 808 N N . VAL A 1 97 ? -2.974 10.165 4.015 1.00 92.00 97 VAL A N 1
ATOM 809 C CA . VAL A 1 97 ? -4.069 10.067 3.030 1.00 92.00 97 VAL A CA 1
ATOM 810 C C . VAL A 1 97 ? -5.176 9.116 3.495 1.00 92.00 97 VAL A C 1
ATOM 812 O O . VAL A 1 97 ? -6.342 9.350 3.194 1.00 92.00 97 VAL A O 1
ATOM 815 N N . LEU A 1 98 ? -4.820 8.037 4.196 1.00 89.25 98 LEU A N 1
ATOM 816 C CA . LEU A 1 98 ? -5.775 7.041 4.679 1.00 89.25 98 LEU A CA 1
ATOM 817 C C . LEU A 1 98 ? -6.534 7.477 5.933 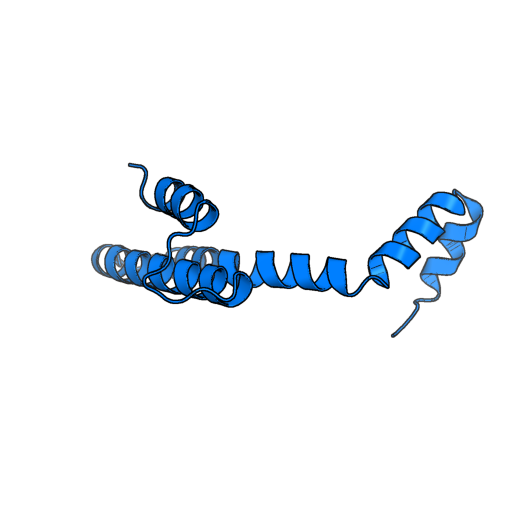1.00 89.25 98 LEU A C 1
ATOM 819 O O . LEU A 1 98 ? -7.602 6.924 6.154 1.00 89.25 98 LEU A O 1
ATOM 823 N N . GLU A 1 99 ? -6.001 8.403 6.734 1.00 86.81 99 GLU A N 1
ATOM 824 C CA . GLU A 1 99 ? -6.620 8.928 7.961 1.00 86.81 99 GLU A CA 1
ATOM 825 C C . GLU A 1 99 ? -7.134 10.372 7.843 1.00 86.81 99 GLU A C 1
ATOM 827 O O . GLU A 1 99 ? -7.872 10.805 8.730 1.00 86.81 99 GLU A O 1
A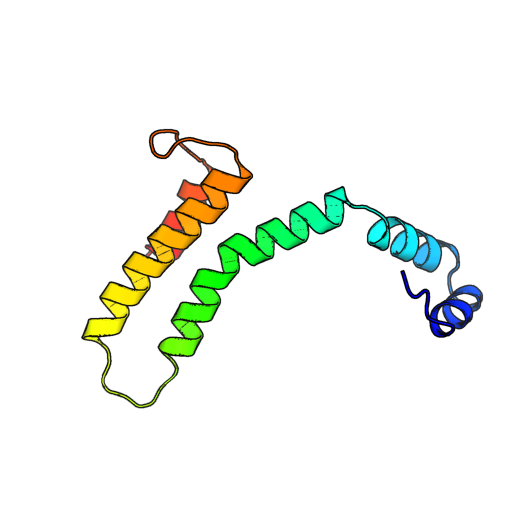TOM 832 N N . ASP A 1 100 ? -6.745 11.131 6.807 1.00 76.44 100 ASP A N 1
ATOM 833 C CA . ASP A 1 100 ? -7.157 12.532 6.637 1.00 76.44 100 ASP A CA 1
ATOM 834 C C . ASP A 1 100 ? -8.694 12.604 6.554 1.00 76.44 100 ASP A C 1
ATOM 836 O O . ASP A 1 100 ? -9.308 12.232 5.549 1.00 76.44 100 ASP A O 1
ATOM 840 N N . ASN A 1 101 ? -9.288 13.091 7.648 1.00 50.38 101 ASN A N 1
ATOM 841 C CA . ASN A 1 101 ? -10.668 13.565 7.758 1.00 50.38 101 ASN A CA 1
ATOM 842 C C . ASN A 1 101 ? -10.760 15.042 7.365 1.00 50.38 101 ASN A C 1
ATOM 844 O O . ASN A 1 101 ? -9.925 15.836 7.862 1.00 50.38 101 ASN A O 1
#

pLDDT: mean 83.0, std 13.59, range [41.06, 95.38]